Protein AF-A0A845DAV4-F1 (afdb_monomer)

Nearest PDB structures (foldseek):
  4axc-assembly1_A  TM=3.996E-01  e=6.101E+00  Arabidopsis thaliana
  8oif-assembly1_L  TM=2.879E-01  e=4.405E+00  Homo sapiens
  8sv8-assembly1_C  TM=3.060E-01  e=5.716E+00  Homo sapiens
  3mp8-assembly1_A  TM=2.148E-01  e=2.616E+00  Escherichia coli K-12

Secondary structure (DSSP, 8-state):
-EEEESSHHHHHHHH-HHHHHHHS-HHHHHHHHHHHHHHHH-SSGGGS-GGG--EE--GGGTT-EEEE---SSSS----EEEEEE-SS-TT---TTS--EEEEEEEE-TT-

Foldseek 3Di:
DAEAEPDPVQVVCLPDLVSCVVPAPPQLNVQSVVVVVVLVVDQFQVPPDCVQVWFADDDPRQQKIWTARQHPDPPRRQKTFIKHQPDPVSRDRDRRPRRHIYGHHMGRPVD

Organism: NCBI:txid2604897

Structure (mmCIF, N/CA/C/O backbone):
data_AF-A0A845DAV4-F1
#
_entry.id   AF-A0A845DAV4-F1
#
loop_
_atom_site.group_PDB
_atom_site.id
_atom_site.type_symbol
_atom_site.label_atom_id
_atom_site.label_alt_id
_atom_site.label_comp_id
_atom_site.label_asym_id
_a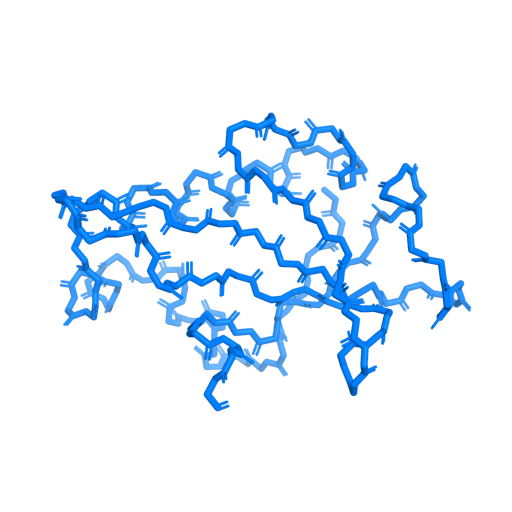tom_site.label_entity_id
_atom_site.label_seq_id
_atom_site.pdbx_PDB_ins_code
_atom_site.Cartn_x
_atom_site.Cartn_y
_atom_site.Cartn_z
_atom_site.occupancy
_atom_site.B_iso_or_equiv
_atom_site.auth_seq_id
_atom_site.auth_comp_id
_atom_site.auth_asym_id
_atom_site.auth_atom_id
_atom_site.pdbx_PDB_model_num
ATOM 1 N N . MET A 1 1 ? 5.661 4.960 -8.485 1.00 93.00 1 MET A N 1
ATOM 2 C CA . MET A 1 1 ? 5.498 3.815 -9.425 1.00 93.00 1 MET A CA 1
ATOM 3 C C . MET A 1 1 ? 4.148 3.946 -10.131 1.00 93.00 1 MET A C 1
ATOM 5 O O . MET A 1 1 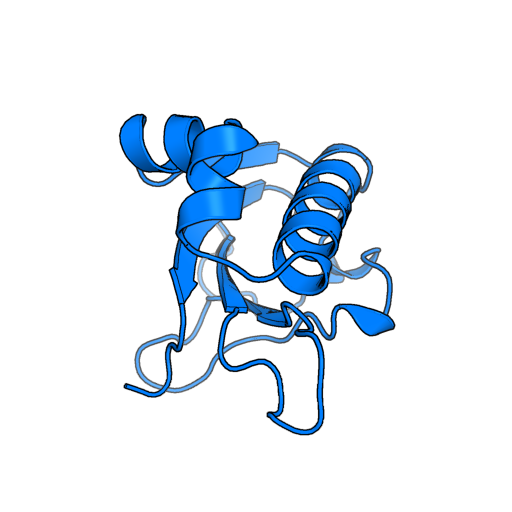? 3.403 4.855 -9.781 1.00 93.00 1 MET A O 1
ATOM 9 N N . ILE A 1 2 ? 3.783 3.092 -11.098 1.00 94.06 2 ILE A N 1
ATOM 10 C CA . ILE A 1 2 ? 2.435 3.159 -11.699 1.00 94.06 2 ILE A CA 1
ATOM 11 C C . ILE A 1 2 ? 1.427 2.427 -10.807 1.00 94.06 2 ILE A C 1
ATOM 13 O O . ILE A 1 2 ? 1.472 1.206 -10.657 1.00 94.06 2 ILE A O 1
ATOM 17 N N . VAL A 1 3 ? 0.502 3.189 -10.216 1.00 95.88 3 VAL A N 1
ATOM 18 C CA . VAL A 1 3 ? -0.501 2.686 -9.268 1.00 95.88 3 VAL A CA 1
ATOM 19 C C . VAL A 1 3 ? -1.897 2.742 -9.884 1.00 95.88 3 VAL A C 1
ATOM 21 O O . VAL A 1 3 ? -2.415 3.804 -10.227 1.00 95.88 3 VAL A O 1
ATOM 24 N N . GLN A 1 4 ? -2.534 1.581 -9.999 1.00 96.25 4 GLN A N 1
ATOM 25 C CA . GLN A 1 4 ? -3.917 1.432 -10.440 1.00 96.25 4 GLN A CA 1
ATOM 26 C C . GLN A 1 4 ? -4.787 0.891 -9.304 1.00 96.25 4 GLN A C 1
ATOM 28 O O . GLN A 1 4 ? -4.309 0.226 -8.389 1.00 96.25 4 GLN A O 1
ATOM 33 N N . PHE A 1 5 ? -6.096 1.123 -9.383 1.00 97.50 5 PHE A N 1
ATOM 34 C CA . PHE A 1 5 ? -7.074 0.588 -8.434 1.00 97.50 5 PHE A CA 1
ATOM 35 C C . PHE A 1 5 ? -8.024 -0.355 -9.159 1.00 97.50 5 PHE A C 1
ATOM 37 O O . PHE A 1 5 ? -8.470 -0.049 -10.264 1.00 97.50 5 PHE A O 1
ATOM 44 N N . ARG A 1 6 ? -8.397 -1.468 -8.514 1.00 96.94 6 ARG A N 1
ATOM 45 C CA . ARG A 1 6 ? -9.319 -2.475 -9.072 1.00 96.94 6 ARG A CA 1
ATOM 46 C C . ARG A 1 6 ? -10.601 -1.873 -9.646 1.00 96.94 6 ARG A C 1
ATOM 48 O O . ARG A 1 6 ? -11.151 -2.396 -10.607 1.00 96.94 6 ARG A O 1
ATOM 55 N N . ASN A 1 7 ? -11.114 -0.816 -9.024 1.00 97.00 7 ASN A N 1
ATOM 56 C CA . ASN A 1 7 ? -12.264 -0.076 -9.519 1.00 97.00 7 ASN A CA 1
ATOM 57 C C . ASN A 1 7 ? -12.269 1.364 -8.979 1.00 97.00 7 ASN A C 1
ATOM 59 O O . ASN A 1 7 ? -11.565 1.695 -8.023 1.00 97.00 7 ASN A O 1
ATOM 63 N N . LYS A 1 8 ? -13.104 2.215 -9.590 1.00 97.06 8 LYS A N 1
ATOM 64 C CA . LYS A 1 8 ? -13.261 3.629 -9.206 1.00 97.06 8 LYS A CA 1
ATOM 65 C C . LYS A 1 8 ? -13.733 3.804 -7.758 1.00 97.06 8 LYS A C 1
ATOM 67 O O . LYS A 1 8 ? -13.302 4.741 -7.099 1.00 97.06 8 LYS A O 1
ATOM 72 N N . LYS A 1 9 ? -14.580 2.894 -7.264 1.00 95.88 9 LYS A N 1
ATOM 73 C CA . LYS A 1 9 ? -15.093 2.926 -5.888 1.00 95.88 9 LYS A CA 1
ATOM 74 C C . LYS A 1 9 ? -13.959 2.776 -4.873 1.00 95.88 9 LYS A C 1
ATOM 76 O O . LYS A 1 9 ? -13.806 3.637 -4.025 1.00 95.88 9 LYS A O 1
ATOM 81 N N . LEU A 1 10 ? -13.117 1.754 -5.023 1.00 96.00 10 LEU A N 1
ATOM 82 C CA . LEU A 1 10 ? -11.964 1.519 -4.153 1.00 96.00 10 LEU A CA 1
ATOM 83 C C . LEU A 1 10 ? -10.992 2.702 -4.166 1.00 96.00 10 LEU A C 1
ATOM 85 O O . LEU A 1 10 ? -10.486 3.079 -3.117 1.00 96.00 10 LEU A O 1
ATOM 89 N N . LYS A 1 11 ? -10.750 3.293 -5.344 1.00 96.44 11 LYS A N 1
ATOM 90 C CA . LYS A 1 11 ? -9.947 4.516 -5.450 1.00 96.44 11 LYS A CA 1
ATOM 91 C C . LYS A 1 11 ? -10.537 5.633 -4.588 1.00 96.44 11 LYS A C 1
ATOM 93 O O . LYS A 1 11 ? -9.820 6.207 -3.782 1.00 96.44 11 LYS A O 1
ATOM 98 N N . SER A 1 12 ? -11.836 5.898 -4.734 1.00 95.31 12 SER A N 1
ATOM 99 C CA . SER A 1 12 ? -12.529 6.928 -3.955 1.00 95.31 12 SER A CA 1
ATOM 100 C C . SER A 1 12 ? -12.466 6.651 -2.452 1.00 95.31 12 SER A C 1
ATOM 102 O O . SER A 1 12 ? -12.177 7.559 -1.690 1.00 95.31 12 SER A O 1
ATOM 104 N N . GLU A 1 13 ? -12.694 5.406 -2.026 1.00 94.69 13 GLU A N 1
ATOM 105 C CA . GLU A 1 13 ? -12.670 5.020 -0.608 1.00 94.69 13 GLU A CA 1
ATOM 106 C C . GLU A 1 13 ? -11.280 5.175 0.025 1.00 94.69 13 GLU A C 1
ATOM 108 O O . GLU A 1 13 ? -11.182 5.538 1.190 1.00 94.69 13 GLU A O 1
ATOM 113 N N . LEU A 1 14 ? -10.208 4.893 -0.725 1.00 95.12 14 LEU A N 1
ATOM 114 C CA . LEU A 1 14 ? -8.828 4.991 -0.237 1.00 95.12 1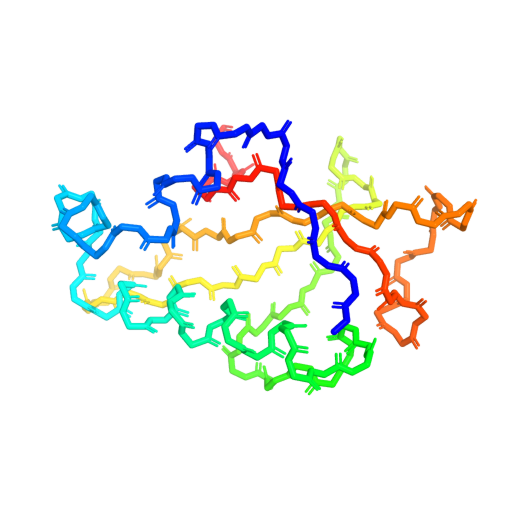4 LEU A CA 1
ATOM 115 C C . LEU A 1 14 ? -8.243 6.410 -0.307 1.00 95.12 14 LEU A C 1
ATOM 117 O O . LEU A 1 14 ? -7.191 6.651 0.275 1.00 95.12 14 LEU A O 1
ATOM 121 N N . GLN A 1 15 ? -8.898 7.332 -1.013 1.00 93.31 15 GLN A N 1
ATOM 122 C CA . GLN A 1 15 ? -8.487 8.737 -1.128 1.00 93.31 15 GLN A CA 1
ATOM 123 C C . GLN A 1 15 ? -9.361 9.687 -0.293 1.00 93.31 15 GLN A C 1
ATOM 125 O O . GLN A 1 15 ? -9.089 10.884 -0.242 1.00 93.31 15 GLN A O 1
ATOM 130 N N . ASP A 1 16 ? -10.397 9.166 0.366 1.00 95.94 16 ASP A N 1
ATOM 131 C CA . ASP A 1 16 ? -11.308 9.924 1.219 1.00 95.94 16 ASP A CA 1
ATOM 132 C C . ASP A 1 16 ? -10.984 9.668 2.697 1.00 95.94 16 ASP A C 1
ATOM 134 O O . ASP A 1 16 ? -11.234 8.587 3.238 1.00 95.94 16 ASP A O 1
ATOM 138 N N . LEU A 1 17 ? -10.433 10.689 3.359 1.00 93.94 17 LEU A N 1
ATOM 139 C CA . LEU A 1 17 ? -10.074 10.633 4.774 1.00 93.94 17 LEU A CA 1
ATOM 140 C C . LEU A 1 17 ? -11.287 10.340 5.666 1.00 93.94 17 LEU A C 1
ATOM 142 O O . LEU A 1 17 ? -11.181 9.537 6.590 1.00 93.94 17 LEU A O 1
ATOM 146 N N . GLU A 1 18 ? -12.443 10.946 5.386 1.00 95.00 18 GLU A N 1
ATOM 147 C CA . GLU A 1 18 ? -13.653 10.733 6.181 1.00 95.00 18 GLU A CA 1
ATOM 148 C C . GLU A 1 18 ? -14.137 9.286 6.038 1.00 95.00 18 GLU A C 1
ATOM 150 O O . GLU A 1 18 ? -14.546 8.651 7.015 1.00 95.00 18 GLU A O 1
ATOM 155 N N . HIS A 1 19 ? -14.047 8.733 4.826 1.00 94.19 19 HIS A N 1
ATOM 156 C CA . HIS A 1 19 ? -14.382 7.336 4.579 1.00 94.19 19 HIS A CA 1
ATOM 157 C C . HIS A 1 19 ? -13.434 6.377 5.310 1.00 94.19 19 HIS A C 1
ATOM 159 O O . HIS A 1 19 ? -13.887 5.420 5.944 1.00 94.19 19 HIS A O 1
ATOM 165 N N . LEU A 1 20 ? -12.127 6.642 5.260 1.00 93.81 20 LEU A N 1
ATOM 166 C CA . LEU A 1 20 ? -11.116 5.847 5.955 1.00 93.81 20 LEU A CA 1
ATOM 167 C C . LEU A 1 20 ? -11.328 5.872 7.474 1.00 93.81 20 LEU A C 1
ATOM 169 O O . LEU A 1 20 ? -11.383 4.811 8.097 1.00 93.81 20 LEU A O 1
ATOM 173 N N . SER A 1 21 ? -11.533 7.054 8.061 1.00 93.75 21 SER A N 1
ATOM 174 C CA . SER A 1 21 ? -11.744 7.222 9.506 1.00 93.75 21 SER A CA 1
ATOM 175 C C . SER A 1 21 ? -13.025 6.571 10.031 1.00 93.75 21 SER A C 1
ATOM 177 O O . SER A 1 21 ? -13.109 6.268 11.218 1.00 93.75 21 SER A O 1
ATOM 179 N N . LYS A 1 22 ? -14.023 6.310 9.176 1.00 93.56 22 LYS A N 1
ATOM 180 C CA . LYS A 1 22 ? -15.223 5.540 9.555 1.00 93.56 22 LYS A CA 1
ATOM 181 C C . LYS A 1 22 ? -14.963 4.037 9.672 1.00 93.56 22 LYS A C 1
ATOM 183 O O . LYS A 1 22 ? -15.742 3.337 10.316 1.00 93.56 22 LYS A O 1
ATOM 188 N N . ARG A 1 23 ? -13.920 3.525 9.014 1.00 90.06 23 ARG A N 1
ATOM 189 C CA . ARG A 1 23 ? -13.672 2.084 8.857 1.00 90.06 23 ARG A CA 1
ATOM 190 C C . ARG A 1 23 ? -12.434 1.589 9.605 1.00 90.06 23 ARG A C 1
ATOM 192 O O . ARG A 1 23 ? -12.389 0.414 9.964 1.00 90.06 23 ARG A O 1
ATOM 199 N N . PHE A 1 24 ? -11.459 2.461 9.816 1.00 90.62 24 PHE A N 1
ATOM 200 C CA . PHE A 1 24 ? -10.145 2.134 10.356 1.00 90.62 24 PHE A CA 1
ATOM 201 C C . PHE A 1 24 ? -9.818 3.011 11.561 1.00 90.62 24 PHE A C 1
ATOM 203 O O . PHE A 1 24 ? -10.336 4.121 11.688 1.00 90.62 24 PHE A O 1
ATOM 210 N N . ASP A 1 25 ? -8.949 2.521 12.446 1.00 90.81 25 ASP A N 1
ATOM 211 C CA . ASP A 1 25 ? -8.452 3.351 13.542 1.00 90.81 25 ASP A CA 1
ATOM 212 C C . ASP A 1 25 ? -7.452 4.415 13.055 1.00 90.81 25 ASP A C 1
ATOM 214 O O . ASP A 1 25 ? -6.941 4.347 11.938 1.00 90.81 25 ASP A O 1
ATOM 218 N N . ALA A 1 26 ? -7.159 5.415 13.890 1.00 91.44 26 ALA A N 1
ATOM 219 C CA . ALA A 1 26 ? -6.307 6.540 13.498 1.00 91.44 26 ALA A CA 1
ATOM 220 C C . ALA A 1 26 ? -4.922 6.103 12.979 1.00 91.44 26 ALA A C 1
ATOM 222 O O . ALA A 1 26 ? -4.440 6.651 11.988 1.00 91.44 26 ALA A O 1
ATOM 223 N N . LYS A 1 27 ? -4.303 5.083 13.592 1.00 91.25 27 LYS A N 1
ATOM 224 C CA . LYS A 1 27 ? -2.995 4.565 13.167 1.00 91.25 27 LYS A CA 1
ATOM 225 C C . LYS A 1 27 ? -3.087 3.839 11.832 1.00 91.25 27 LYS A C 1
ATOM 227 O O . LYS A 1 27 ? -2.187 3.971 11.002 1.00 91.25 27 LYS A O 1
ATOM 232 N N . GLU A 1 28 ? -4.166 3.096 11.616 1.00 92.12 28 GLU A N 1
ATOM 233 C CA . GLU A 1 28 ? -4.421 2.451 10.332 1.00 92.12 28 GLU A CA 1
ATOM 234 C C . GLU A 1 28 ? -4.635 3.494 9.233 1.00 92.12 28 GLU A C 1
ATOM 236 O O . GLU A 1 28 ? -4.032 3.371 8.173 1.00 92.12 28 GLU A O 1
ATOM 241 N N . VAL A 1 29 ? -5.421 4.546 9.487 1.00 94.06 29 VAL A N 1
ATOM 242 C CA . VAL A 1 29 ? -5.643 5.644 8.531 1.00 94.06 29 VAL A CA 1
ATOM 243 C C . VAL A 1 29 ? -4.326 6.329 8.165 1.00 94.06 29 VAL A C 1
ATOM 245 O O . VAL A 1 29 ? -4.016 6.448 6.980 1.00 94.06 29 VAL A O 1
ATOM 248 N N . GLU A 1 30 ? -3.521 6.713 9.162 1.00 94.12 30 GLU A N 1
ATOM 249 C CA . GLU A 1 30 ? -2.178 7.271 8.944 1.00 94.12 30 GLU A CA 1
ATOM 250 C C . GLU A 1 30 ? -1.321 6.346 8.076 1.00 94.12 30 GLU A C 1
ATOM 252 O O . GLU A 1 30 ? -0.679 6.787 7.126 1.00 94.12 30 GLU A O 1
ATOM 257 N N . SER A 1 31 ? -1.332 5.050 8.385 1.00 93.19 31 SER A N 1
ATOM 258 C CA . SER A 1 31 ? -0.513 4.070 7.676 1.00 93.19 31 SER A CA 1
ATOM 259 C C . SER A 1 31 ? -0.985 3.850 6.246 1.00 93.19 31 SER A C 1
ATOM 261 O O . SER A 1 31 ? -0.158 3.705 5.355 1.00 93.19 31 SER A O 1
ATOM 263 N N . ILE A 1 32 ? -2.298 3.835 6.002 1.00 95.44 32 ILE A N 1
ATOM 264 C CA . ILE A 1 32 ? -2.867 3.732 4.654 1.00 95.44 32 ILE A CA 1
ATOM 265 C C . ILE A 1 32 ? -2.412 4.925 3.814 1.00 95.44 32 ILE A C 1
ATOM 267 O O . ILE A 1 32 ? -1.928 4.729 2.702 1.00 95.44 32 ILE A O 1
ATOM 271 N N . ILE A 1 33 ? -2.516 6.141 4.354 1.00 96.12 33 ILE A N 1
ATOM 272 C CA . ILE A 1 33 ? -2.105 7.366 3.660 1.00 96.12 33 ILE A CA 1
ATOM 273 C C . ILE A 1 33 ? -0.596 7.364 3.384 1.00 96.12 33 ILE A C 1
ATOM 275 O O . ILE A 1 33 ? -0.188 7.669 2.262 1.00 96.12 33 ILE A O 1
ATOM 279 N N . ASP A 1 34 ? 0.226 6.977 4.364 1.00 95.94 34 ASP A N 1
ATOM 280 C CA . ASP A 1 34 ? 1.682 6.884 4.197 1.00 95.94 34 ASP A CA 1
ATOM 281 C C . ASP A 1 34 ? 2.037 5.837 3.129 1.00 95.94 34 ASP A C 1
ATOM 283 O O . ASP A 1 34 ? 2.746 6.143 2.176 1.00 95.94 34 ASP A O 1
ATOM 287 N N . ILE A 1 35 ? 1.455 4.633 3.184 1.00 96.44 35 ILE A N 1
ATOM 288 C CA . ILE A 1 35 ? 1.677 3.588 2.172 1.00 96.44 35 ILE A CA 1
ATOM 289 C C . ILE A 1 35 ? 1.311 4.085 0.767 1.00 96.44 35 ILE A C 1
ATOM 291 O O . ILE A 1 35 ? 2.098 3.894 -0.160 1.00 96.44 35 ILE A O 1
ATOM 295 N N . LEU A 1 36 ? 0.141 4.710 0.591 1.00 96.88 36 LEU A N 1
ATOM 296 C CA . LEU A 1 36 ? -0.303 5.208 -0.716 1.00 96.88 36 LEU A CA 1
ATOM 297 C C . LEU A 1 36 ? 0.635 6.294 -1.251 1.00 96.88 36 LEU A C 1
ATOM 299 O O . LEU A 1 36 ? 1.062 6.205 -2.399 1.00 96.88 36 LEU A O 1
ATOM 303 N N . THR A 1 37 ? 1.024 7.243 -0.398 1.00 96.69 37 THR A N 1
ATOM 304 C CA . THR A 1 37 ? 2.007 8.283 -0.737 1.00 96.69 37 THR A CA 1
ATOM 305 C C . THR A 1 37 ? 3.333 7.659 -1.177 1.00 96.69 37 THR A C 1
ATOM 307 O O . THR A 1 37 ? 3.848 7.967 -2.249 1.00 96.69 37 THR A O 1
ATOM 310 N N . ARG A 1 38 ? 3.866 6.701 -0.406 1.00 96.88 38 ARG A N 1
ATOM 311 C CA . ARG A 1 38 ? 5.141 6.043 -0.733 1.00 96.88 38 ARG A CA 1
ATOM 312 C C . ARG A 1 38 ? 5.094 5.247 -2.028 1.00 96.88 38 ARG A C 1
ATOM 314 O O . ARG A 1 38 ? 6.079 5.237 -2.758 1.00 96.88 38 ARG A O 1
ATOM 321 N N . LEU A 1 39 ? 3.977 4.587 -2.331 1.00 96.56 39 LEU A N 1
ATOM 322 C CA . LEU A 1 39 ? 3.811 3.869 -3.597 1.00 96.56 39 LEU A CA 1
ATOM 323 C C . LEU A 1 39 ? 3.902 4.817 -4.804 1.00 96.56 39 LEU A C 1
ATOM 325 O O . LEU A 1 39 ? 4.459 4.448 -5.841 1.00 96.56 39 LEU A O 1
ATOM 329 N N . GLU A 1 40 ? 3.392 6.039 -4.681 1.00 95.06 40 GLU A N 1
ATOM 330 C CA . GLU A 1 40 ? 3.503 7.048 -5.737 1.00 95.06 40 GLU A CA 1
ATOM 331 C C . GLU A 1 40 ? 4.951 7.552 -5.893 1.00 95.06 40 GLU A C 1
ATOM 333 O O . GLU A 1 40 ? 5.414 7.697 -7.026 1.00 95.06 40 GLU A O 1
ATOM 338 N N . GLU A 1 41 ? 5.692 7.703 -4.790 1.00 96.88 41 GLU A N 1
ATOM 339 C CA . GLU A 1 41 ? 7.069 8.228 -4.759 1.00 96.88 41 GLU A CA 1
ATOM 340 C C . GLU A 1 41 ? 8.153 7.254 -5.249 1.00 96.88 41 GLU A C 1
ATOM 342 O O . GLU A 1 41 ? 9.115 7.674 -5.892 1.00 96.88 41 GLU A O 1
ATOM 347 N N . VA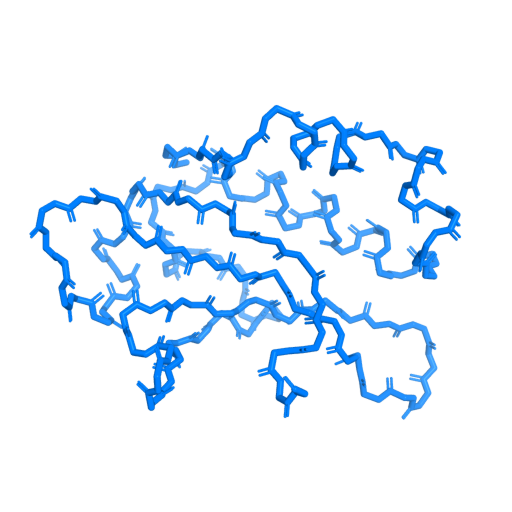L A 1 42 ? 8.041 5.963 -4.928 1.00 96.38 42 VAL A N 1
ATOM 348 C CA . VAL A 1 42 ? 9.099 4.976 -5.218 1.00 96.38 42 VAL A CA 1
ATOM 349 C C . VAL A 1 42 ? 9.020 4.427 -6.642 1.00 96.38 42 VAL A C 1
ATOM 351 O O . VAL A 1 42 ? 7.944 4.381 -7.232 1.00 96.38 42 VAL A O 1
ATOM 354 N N . GLN A 1 43 ? 10.128 3.958 -7.218 1.00 95.56 43 GLN A N 1
ATOM 355 C CA . GLN A 1 43 ? 10.128 3.350 -8.553 1.00 95.56 43 GLN A CA 1
ATOM 356 C C . GLN A 1 43 ? 9.721 1.873 -8.505 1.00 95.56 43 GLN A C 1
ATOM 358 O O . GLN A 1 43 ? 8.926 1.427 -9.336 1.00 95.56 43 GLN A O 1
ATOM 363 N N . PHE A 1 44 ? 10.227 1.136 -7.512 1.00 94.56 44 PHE A N 1
ATOM 364 C CA . PHE A 1 44 ? 10.006 -0.304 -7.361 1.00 94.56 44 PHE A CA 1
ATOM 365 C C . PHE A 1 44 ? 9.429 -0.658 -5.993 1.00 94.56 44 PHE A C 1
ATOM 367 O O . PHE A 1 44 ? 9.736 -0.029 -4.982 1.00 94.56 44 PHE A O 1
ATOM 374 N N . LEU A 1 45 ? 8.648 -1.738 -5.925 1.00 93.31 45 LEU A N 1
ATOM 375 C CA . LEU A 1 45 ? 8.033 -2.191 -4.673 1.00 93.31 45 LEU A CA 1
ATOM 376 C C . LEU A 1 45 ? 9.061 -2.506 -3.568 1.00 93.31 45 LEU A C 1
ATOM 378 O O . LEU A 1 45 ? 8.768 -2.353 -2.383 1.00 93.31 45 LEU A O 1
ATOM 382 N N . SER A 1 46 ? 10.280 -2.917 -3.936 1.00 93.38 46 SER A N 1
ATOM 383 C CA . SER A 1 46 ? 11.372 -3.179 -2.988 1.00 93.38 46 SER A CA 1
ATOM 384 C C . SER A 1 46 ? 11.912 -1.943 -2.267 1.00 93.38 46 SER A C 1
ATOM 386 O O . SER A 1 46 ? 12.630 -2.096 -1.282 1.00 93.38 46 SER A O 1
ATOM 388 N N . GLU A 1 47 ? 11.622 -0.743 -2.768 1.00 96.44 47 GLU A N 1
ATOM 389 C CA . GLU A 1 47 ? 12.075 0.526 -2.184 1.00 96.44 47 GLU A CA 1
ATOM 390 C C . GLU A 1 47 ? 11.164 1.002 -1.049 1.00 96.44 47 GLU A C 1
ATOM 392 O O . GLU A 1 47 ? 11.508 1.938 -0.327 1.00 96.44 47 GLU A O 1
ATOM 397 N N . LEU A 1 48 ? 10.015 0.345 -0.852 1.00 95.50 48 LEU A N 1
ATOM 398 C CA . LEU A 1 48 ? 9.140 0.650 0.267 1.00 95.50 48 LEU A CA 1
ATOM 399 C C . LEU A 1 48 ? 9.863 0.473 1.614 1.00 95.50 48 LEU A C 1
ATOM 401 O O . LEU A 1 48 ? 10.610 -0.496 1.808 1.00 95.50 48 LEU A O 1
ATOM 405 N N . PRO A 1 49 ? 9.584 1.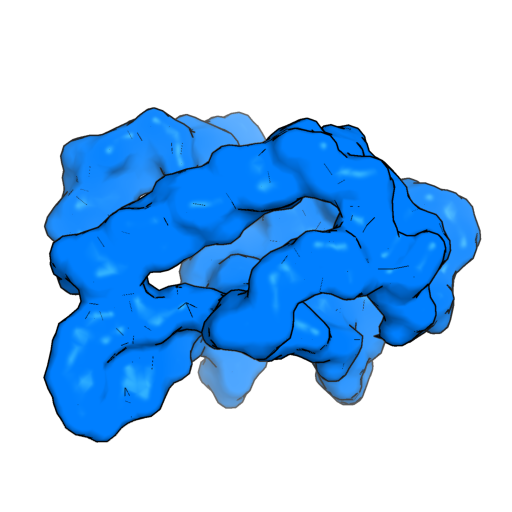352 2.593 1.00 93.25 49 PRO A N 1
ATOM 406 C CA . PRO A 1 49 ? 10.098 1.215 3.946 1.00 93.25 49 PRO A CA 1
ATOM 407 C C . PRO A 1 49 ? 9.843 -0.177 4.549 1.00 93.25 49 PRO A C 1
ATOM 409 O O . PRO A 1 49 ? 8.738 -0.723 4.500 1.00 93.25 49 PRO A O 1
ATOM 412 N N . ARG A 1 50 ? 10.874 -0.762 5.178 1.00 90.88 50 ARG A N 1
ATOM 413 C CA . ARG A 1 50 ? 10.813 -2.133 5.729 1.00 90.88 50 ARG A CA 1
ATOM 414 C C . ARG A 1 50 ? 9.732 -2.321 6.798 1.00 90.88 50 ARG A C 1
ATOM 416 O O . ARG A 1 50 ? 9.250 -3.438 6.984 1.00 90.88 50 ARG A O 1
ATOM 423 N N . ASN A 1 51 ? 9.345 -1.259 7.504 1.00 88.75 51 ASN A N 1
ATOM 424 C CA . ASN A 1 51 ? 8.286 -1.282 8.518 1.00 88.75 51 ASN A CA 1
ATOM 425 C C . ASN A 1 51 ? 6.900 -1.593 7.934 1.00 88.75 51 ASN A C 1
ATOM 427 O O . ASN A 1 51 ? 6.064 -2.113 8.665 1.00 88.75 51 ASN A O 1
ATOM 431 N N . PHE A 1 52 ? 6.678 -1.366 6.637 1.00 91.12 52 PHE A N 1
ATOM 432 C CA . PHE A 1 52 ? 5.444 -1.766 5.956 1.00 91.12 52 PHE A CA 1
ATOM 433 C C . PHE A 1 52 ? 5.370 -3.263 5.643 1.00 91.12 52 PHE A C 1
ATOM 435 O O . PHE A 1 52 ? 4.322 -3.763 5.235 1.00 91.12 52 PHE A O 1
ATOM 442 N N . ARG A 1 53 ? 6.480 -3.994 5.831 1.00 91.94 53 ARG A N 1
ATOM 443 C CA . ARG A 1 53 ? 6.551 -5.455 5.690 1.00 91.94 53 ARG A CA 1
ATOM 444 C C . ARG A 1 53 ? 5.939 -5.957 4.382 1.00 91.94 53 ARG A C 1
ATOM 446 O O . ARG A 1 53 ? 5.230 -6.958 4.380 1.00 91.94 53 ARG A O 1
ATOM 453 N N . CYS A 1 54 ? 6.215 -5.277 3.272 1.00 93.94 54 CYS A N 1
ATOM 454 C CA . CYS A 1 54 ? 5.747 -5.720 1.965 1.00 93.94 54 CYS A CA 1
ATOM 455 C C . CYS A 1 54 ? 6.302 -7.120 1.649 1.00 93.94 54 CYS A C 1
ATOM 457 O O . CYS A 1 54 ? 7.517 -7.328 1.669 1.00 93.94 54 CYS A O 1
ATOM 459 N N . HIS A 1 55 ? 5.423 -8.089 1.384 1.00 92.00 55 HIS A N 1
ATOM 460 C CA . HIS A 1 55 ?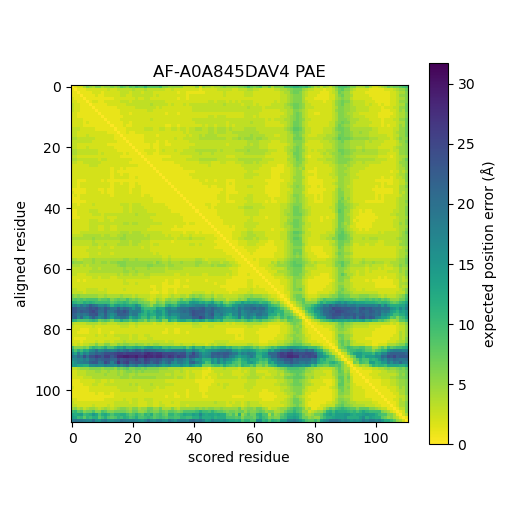 5.813 -9.478 1.140 1.00 92.00 55 HIS A CA 1
ATOM 461 C C . HIS A 1 55 ? 4.932 -10.157 0.084 1.00 92.00 55 HIS A C 1
ATOM 463 O O . HIS A 1 55 ? 3.742 -9.845 -0.020 1.00 92.00 55 HIS A O 1
ATOM 469 N N . PRO A 1 56 ? 5.484 -11.110 -0.692 1.00 93.06 56 PRO A N 1
ATOM 470 C CA . PRO A 1 56 ? 4.699 -11.889 -1.636 1.00 93.06 56 PRO A CA 1
ATOM 471 C C . PRO A 1 56 ? 3.745 -12.842 -0.905 1.00 93.06 56 PRO A C 1
ATOM 473 O O . PRO A 1 56 ? 4.085 -13.456 0.111 1.00 93.06 56 PRO A O 1
ATOM 476 N N . LEU A 1 57 ? 2.551 -12.999 -1.464 1.00 91.62 57 LEU A N 1
ATOM 477 C CA . LEU A 1 57 ? 1.522 -13.916 -0.999 1.00 91.62 57 LEU A CA 1
ATOM 478 C C . LEU A 1 57 ? 1.705 -15.319 -1.590 1.00 91.62 57 LEU A C 1
ATOM 480 O O . LEU A 1 57 ? 2.348 -15.525 -2.621 1.00 91.62 57 LEU A O 1
ATOM 484 N N . LYS A 1 58 ? 1.125 -16.311 -0.908 1.00 89.50 58 LYS A N 1
ATOM 485 C CA . LYS A 1 58 ? 1.235 -17.741 -1.239 1.00 89.50 58 LYS A CA 1
ATOM 486 C C . LYS A 1 58 ? -0.139 -18.351 -1.548 1.00 89.50 58 LYS A C 1
ATOM 488 O O . LYS A 1 58 ? -1.180 -17.728 -1.344 1.00 89.50 58 LYS A O 1
ATOM 493 N N . GLY A 1 59 ? -0.147 -19.595 -2.030 1.00 89.06 59 GLY A N 1
ATOM 494 C CA . GLY A 1 59 ? -1.375 -20.349 -2.308 1.00 89.06 59 GLY A CA 1
ATOM 495 C C . GLY A 1 59 ? -2.202 -19.729 -3.436 1.00 89.06 59 GLY A C 1
ATOM 496 O O . GLY A 1 59 ? -1.652 -19.337 -4.462 1.00 89.06 59 GLY A O 1
ATOM 497 N N . LYS A 1 60 ? -3.521 -19.599 -3.235 1.00 87.94 60 LYS A N 1
ATOM 498 C CA . LYS A 1 60 ? -4.452 -19.000 -4.217 1.00 87.94 60 LYS A CA 1
ATOM 499 C C . LYS A 1 60 ? -4.155 -17.527 -4.533 1.00 87.94 60 LYS A C 1
ATOM 501 O O . LYS A 1 60 ? -4.649 -17.004 -5.523 1.00 87.94 60 LYS A O 1
ATOM 506 N N . MET A 1 61 ? -3.361 -16.870 -3.689 1.00 89.19 61 MET A N 1
ATOM 507 C CA . MET A 1 61 ? -2.942 -15.479 -3.846 1.00 89.19 61 MET A CA 1
ATOM 508 C C . MET A 1 61 ? -1.514 -15.360 -4.406 1.00 89.19 61 MET A C 1
ATOM 510 O O . MET A 1 61 ? -0.945 -14.274 -4.370 1.00 89.19 61 MET A O 1
ATOM 514 N N . LYS A 1 62 ? -0.905 -16.453 -4.895 1.00 90.12 62 LYS A N 1
ATOM 515 C CA . LYS A 1 62 ? 0.429 -16.414 -5.515 1.00 90.12 62 LYS A CA 1
ATOM 516 C C . LYS A 1 62 ? 0.467 -15.374 -6.643 1.00 90.12 62 LYS A C 1
ATOM 518 O O . LYS A 1 62 ? -0.491 -15.244 -7.397 1.00 90.12 62 LYS A O 1
ATOM 523 N N . GLY A 1 63 ? 1.579 -14.643 -6.729 1.00 89.44 63 GLY A N 1
ATOM 524 C CA . GLY A 1 63 ? 1.751 -13.538 -7.678 1.00 89.44 63 GLY A CA 1
ATOM 525 C C . GLY A 1 63 ? 1.197 -12.202 -7.174 1.00 89.44 63 GLY A C 1
ATOM 526 O O . GLY A 1 63 ? 1.230 -11.220 -7.899 1.00 89.44 63 GLY A O 1
ATOM 527 N N . ARG A 1 64 ? 0.698 -12.139 -5.935 1.00 93.25 64 ARG A N 1
ATOM 528 C CA . ARG A 1 64 ? 0.269 -10.898 -5.273 1.00 93.25 64 ARG A CA 1
ATOM 529 C C . ARG A 1 64 ? 1.204 -10.547 -4.128 1.00 93.25 64 ARG A C 1
ATOM 531 O O . ARG A 1 64 ? 1.948 -11.400 -3.649 1.00 93.25 64 ARG A O 1
ATOM 538 N N . PHE A 1 65 ? 1.114 -9.313 -3.660 1.00 94.50 65 PHE A N 1
ATOM 539 C CA . PHE A 1 65 ? 1.823 -8.821 -2.485 1.00 94.50 65 PHE A CA 1
ATOM 540 C C . PHE A 1 65 ? 0.829 -8.322 -1.441 1.00 94.50 65 PHE A C 1
ATOM 542 O O . PHE A 1 65 ? -0.287 -7.915 -1.772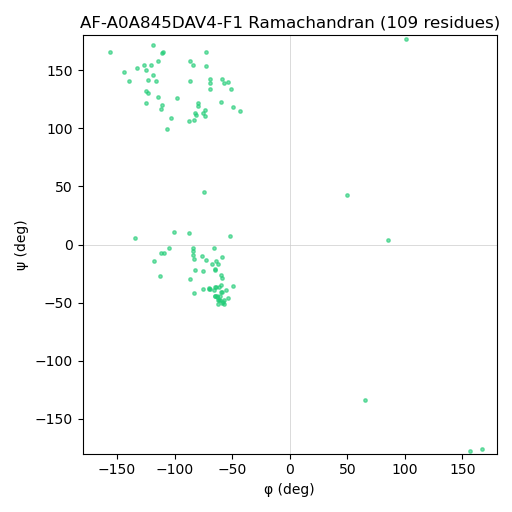 1.00 94.50 65 PHE A O 1
ATOM 549 N N . ALA A 1 66 ? 1.241 -8.350 -0.180 1.00 94.81 66 ALA A N 1
ATOM 550 C CA . ALA A 1 66 ? 0.547 -7.675 0.901 1.00 94.81 66 ALA A CA 1
ATOM 551 C C . ALA A 1 66 ? 1.481 -6.699 1.605 1.00 94.81 66 ALA A C 1
ATOM 553 O O . ALA A 1 66 ? 2.656 -7.000 1.822 1.00 94.81 66 ALA A O 1
ATOM 554 N N . ILE A 1 67 ? 0.919 -5.555 1.979 1.00 95.19 67 ILE A N 1
ATOM 555 C CA . ILE A 1 67 ? 1.560 -4.540 2.807 1.00 95.19 67 ILE A CA 1
ATOM 556 C C . ILE A 1 67 ? 0.799 -4.472 4.129 1.00 95.19 67 ILE A C 1
ATOM 558 O O . ILE A 1 67 ? -0.428 -4.348 4.124 1.00 95.19 67 ILE A O 1
ATOM 562 N N . ASP A 1 68 ? 1.512 -4.586 5.248 1.00 93.06 68 ASP A N 1
ATOM 563 C CA . ASP A 1 68 ? 0.905 -4.532 6.577 1.00 93.06 68 ASP A CA 1
ATOM 564 C C . ASP A 1 68 ? 0.397 -3.114 6.874 1.00 93.06 68 ASP A C 1
ATOM 566 O O . ASP A 1 68 ? 1.118 -2.135 6.685 1.00 93.06 68 ASP A O 1
ATOM 570 N N . VAL A 1 69 ? -0.834 -3.014 7.385 1.00 91.88 69 VAL A N 1
ATOM 571 C CA . VAL A 1 69 ? -1.421 -1.764 7.885 1.00 91.88 69 VAL A CA 1
ATOM 572 C C . VAL A 1 69 ? -1.446 -1.842 9.416 1.00 91.88 69 VAL A C 1
ATOM 574 O O . VAL A 1 69 ? -2.290 -2.543 9.983 1.00 91.88 69 VAL A O 1
ATOM 577 N N . PRO A 1 70 ? -0.476 -1.224 10.114 1.00 85.94 70 PRO A N 1
ATOM 578 C CA . PRO A 1 70 ? -0.410 -1.292 11.566 1.00 85.94 70 PRO A CA 1
ATOM 579 C C . PRO A 1 70 ? -1.553 -0.506 12.217 1.00 85.94 70 PRO A C 1
ATOM 581 O O . PRO A 1 70 ? -1.891 0.597 11.799 1.00 85.94 70 PRO A O 1
ATOM 584 N N . ALA A 1 71 ? -2.106 -1.096 13.275 1.00 82.88 71 ALA A N 1
ATOM 585 C CA . ALA A 1 71 ? -3.253 -0.598 14.023 1.00 82.88 71 ALA A CA 1
ATOM 586 C C . ALA A 1 71 ? -2.861 -0.103 15.420 1.00 82.88 71 ALA A C 1
ATOM 588 O O . ALA A 1 71 ? -1.774 -0.404 15.929 1.00 82.88 71 ALA A O 1
ATOM 589 N N . THR A 1 72 ? -3.765 0.632 16.061 1.00 72.94 72 THR A N 1
ATOM 590 C CA . THR A 1 72 ? -3.590 1.112 17.433 1.00 72.94 72 THR A CA 1
ATOM 591 C C . THR A 1 72 ? -3.908 -0.017 18.428 1.00 72.94 72 THR A C 1
ATOM 593 O O . THR A 1 72 ? -5.013 -0.552 18.467 1.00 72.94 72 THR A O 1
ATOM 596 N N . GLY A 1 73 ? -2.946 -0.379 19.287 1.00 61.66 73 GLY A N 1
ATOM 597 C CA . GLY A 1 73 ? -3.130 -1.352 20.378 1.00 61.66 73 GLY A CA 1
ATOM 598 C C . GLY A 1 73 ? -2.596 -2.770 20.106 1.00 61.66 73 GLY A C 1
ATOM 599 O O . GLY A 1 73 ? -2.079 -3.083 19.042 1.00 61.66 73 GLY A O 1
ATOM 600 N N . LYS A 1 74 ? -2.689 -3.662 21.110 1.00 50.41 74 LYS A N 1
ATOM 601 C CA . LYS A 1 74 ? -2.095 -5.026 21.102 1.00 50.41 74 LYS A CA 1
ATOM 602 C C . LYS A 1 74 ? -2.699 -5.995 20.070 1.00 50.41 74 LYS A C 1
ATOM 604 O O . LYS A 1 74 ? -2.243 -7.137 19.973 1.00 50.41 74 LYS A O 1
ATOM 609 N N . ARG A 1 75 ? -3.723 -5.591 19.311 1.00 52.53 75 ARG A N 1
ATOM 610 C CA . ARG A 1 75 ? -4.198 -6.383 18.174 1.00 52.53 75 ARG A CA 1
ATOM 611 C C . ARG A 1 75 ? -3.189 -6.201 17.051 1.00 52.53 75 ARG A C 1
ATOM 613 O O . ARG A 1 75 ? -3.027 -5.107 16.530 1.00 52.53 75 ARG A O 1
ATOM 620 N N . ARG A 1 76 ? -2.483 -7.280 16.702 1.00 55.06 76 ARG A N 1
ATOM 621 C CA . ARG A 1 76 ? -1.674 -7.330 15.478 1.00 55.06 76 ARG A CA 1
ATOM 622 C C . ARG A 1 76 ? -2.572 -6.840 14.339 1.00 55.06 76 ARG A C 1
ATOM 624 O O . ARG A 1 76 ? -3.620 -7.450 14.142 1.00 55.06 76 ARG A O 1
ATOM 631 N N . GLY A 1 77 ? -2.201 -5.738 13.681 1.00 60.56 77 GLY A N 1
ATOM 632 C CA . GLY A 1 77 ? -2.960 -5.157 12.572 1.00 60.56 77 GLY A CA 1
ATOM 633 C C . GLY A 1 77 ? -3.438 -6.263 11.633 1.00 60.56 77 GLY A C 1
ATOM 634 O O . GLY A 1 77 ? -2.631 -7.026 11.102 1.00 60.56 77 GLY A O 1
ATOM 635 N N . GLY A 1 78 ? -4.757 -6.441 11.554 1.00 78.38 78 GLY A N 1
ATOM 636 C CA . GLY A 1 78 ? -5.369 -7.504 10.753 1.00 78.38 78 GLY A CA 1
ATOM 637 C C . GLY A 1 78 ? -5.488 -7.110 9.285 1.00 78.38 78 GLY A C 1
ATOM 638 O O . GLY A 1 78 ? -5.560 -7.973 8.412 1.00 78.38 78 GLY A O 1
ATOM 639 N N . ASN A 1 79 ? -5.476 -5.804 9.020 1.00 90.12 79 ASN A N 1
ATOM 640 C CA . ASN A 1 79 ? -5.671 -5.245 7.700 1.00 90.12 79 ASN A CA 1
ATOM 641 C C . ASN A 1 79 ? -4.362 -5.172 6.927 1.00 90.12 79 ASN A C 1
ATOM 643 O O . ASN A 1 79 ? -3.295 -4.862 7.460 1.00 90.12 79 ASN A O 1
ATOM 647 N N . ARG A 1 80 ? -4.460 -5.484 5.638 1.00 93.44 80 ARG A N 1
ATOM 648 C CA . ARG A 1 80 ? -3.347 -5.423 4.702 1.00 93.44 80 ARG A CA 1
ATOM 649 C C . ARG A 1 80 ? -3.825 -4.872 3.381 1.00 93.44 80 ARG A C 1
ATOM 651 O O . ARG A 1 80 ? -4.918 -5.219 2.929 1.00 93.44 80 ARG A O 1
ATOM 658 N N . LEU A 1 81 ? -3.002 -4.035 2.764 1.00 95.50 81 LEU A N 1
ATOM 659 C CA . LEU A 1 81 ? -3.227 -3.585 1.400 1.00 95.50 81 LEU A CA 1
ATOM 660 C C . LEU A 1 81 ? -2.747 -4.688 0.454 1.00 95.50 81 LEU A C 1
ATOM 662 O O . LEU A 1 81 ? -1.579 -5.073 0.494 1.00 95.50 81 LEU A O 1
ATOM 666 N N . VAL A 1 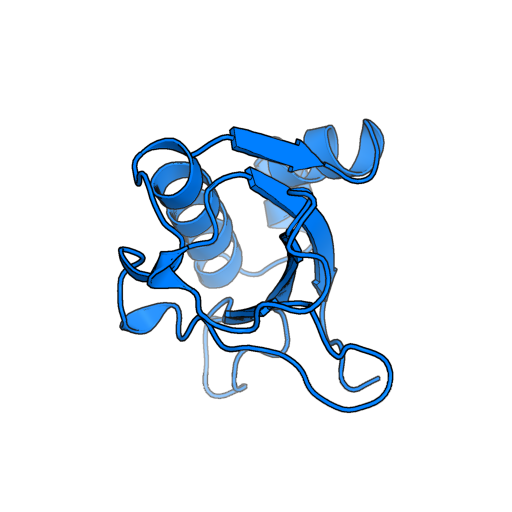82 ? -3.650 -5.225 -0.365 1.00 95.94 82 VAL A N 1
ATOM 667 C CA . VAL A 1 82 ? -3.340 -6.314 -1.299 1.00 95.94 82 VAL A CA 1
ATOM 668 C C . VAL A 1 82 ? -3.083 -5.741 -2.683 1.00 95.94 82 VAL A C 1
ATOM 670 O O . VAL A 1 82 ? -3.930 -5.039 -3.242 1.00 95.94 82 VAL A O 1
ATOM 673 N N . LEU A 1 83 ? -1.930 -6.086 -3.247 1.00 95.31 83 LEU A N 1
ATOM 674 C CA . LEU A 1 83 ? -1.437 -5.590 -4.525 1.00 95.31 83 LEU A CA 1
ATOM 675 C C . LEU A 1 83 ? -1.251 -6.736 -5.517 1.00 95.31 83 LEU A C 1
ATOM 677 O O . LEU A 1 83 ? -0.844 -7.836 -5.140 1.00 95.31 83 LEU A O 1
ATOM 681 N N . GLN A 1 84 ? -1.492 -6.469 -6.793 1.00 93.94 84 GLN A N 1
ATOM 682 C CA . GLN A 1 84 ? -1.186 -7.377 -7.891 1.00 93.94 84 GLN A CA 1
ATOM 683 C C . GLN A 1 84 ? -0.306 -6.648 -8.913 1.00 93.94 84 GLN A C 1
ATOM 685 O O . GLN A 1 84 ? -0.750 -5.623 -9.424 1.00 93.94 84 GLN A O 1
ATOM 690 N N . PRO A 1 85 ? 0.906 -7.133 -9.227 1.00 93.69 85 PRO A N 1
ATOM 691 C CA . PRO A 1 85 ? 1.684 -6.620 -10.350 1.00 93.69 85 PRO A CA 1
ATOM 692 C C . PRO A 1 85 ? 0.886 -6.729 -11.656 1.00 93.69 85 PRO A C 1
ATOM 694 O O . PRO A 1 85 ? 0.185 -7.723 -11.867 1.00 93.69 85 PRO A O 1
ATOM 697 N N . THR A 1 86 ? 0.957 -5.709 -12.510 1.00 89.00 86 THR A N 1
ATOM 698 C CA . THR A 1 86 ? 0.218 -5.671 -13.789 1.00 89.00 86 THR A CA 1
ATOM 699 C C . THR A 1 86 ? 1.102 -5.821 -15.022 1.00 89.00 86 THR A C 1
ATOM 701 O O . THR A 1 86 ? 0.577 -5.959 -16.123 1.00 89.00 86 THR A O 1
ATOM 704 N N . GLU A 1 87 ? 2.423 -5.821 -14.854 1.00 81.00 87 GLU A N 1
ATOM 705 C CA . GLU A 1 87 ? 3.378 -6.032 -15.946 1.00 81.00 87 GLU A CA 1
ATOM 706 C C . GLU A 1 87 ? 3.386 -7.507 -16.388 1.00 81.00 87 GLU A C 1
ATOM 708 O O . GLU A 1 87 ? 3.074 -8.407 -15.604 1.00 81.00 87 GLU A O 1
ATOM 713 N N . GLU A 1 88 ? 3.749 -7.766 -17.651 1.00 60.22 88 GLU A N 1
ATOM 714 C CA . GLU A 1 88 ? 3.700 -9.099 -18.286 1.00 60.22 88 GLU A CA 1
ATOM 715 C C . GLU A 1 88 ? 4.544 -10.175 -17.585 1.00 60.22 88 GLU A C 1
ATOM 717 O O . GLU A 1 88 ? 4.353 -11.370 -17.831 1.00 60.22 88 GLU A O 1
ATOM 722 N N . SER A 1 89 ? 5.398 -9.802 -16.630 1.00 51.88 89 SER A N 1
ATOM 723 C CA . SER A 1 89 ? 6.097 -10.730 -15.743 1.00 51.88 89 SER A CA 1
ATOM 724 C C . SER A 1 89 ? 5.175 -11.323 -14.664 1.00 51.88 89 SER A C 1
ATOM 726 O O . SER A 1 89 ? 5.538 -11.455 -13.502 1.00 51.88 89 SER A O 1
ATOM 728 N N . SER A 1 90 ? 3.980 -11.753 -15.077 1.00 49.03 90 SER A N 1
ATOM 729 C CA . SER A 1 90 ? 2.808 -12.250 -14.331 1.00 49.03 90 SER A CA 1
ATOM 730 C C . SER A 1 90 ? 3.028 -13.386 -13.309 1.00 49.03 90 SER A C 1
ATOM 732 O O . SER A 1 90 ? 2.070 -13.888 -12.724 1.00 49.03 90 SER A O 1
ATOM 734 N N . ASN A 1 91 ? 4.275 -13.776 -13.034 1.00 54.91 91 ASN A N 1
ATOM 735 C CA . ASN A 1 91 ? 4.673 -14.688 -11.960 1.00 54.91 91 ASN A CA 1
ATOM 736 C C . ASN A 1 91 ? 5.896 -14.213 -11.151 1.00 54.91 91 ASN A C 1
ATOM 738 O O . ASN A 1 91 ? 6.386 -14.961 -10.300 1.00 54.91 91 ASN A O 1
ATOM 742 N N . GLU A 1 92 ? 6.411 -13.006 -11.384 1.00 60.41 92 GLU A N 1
ATOM 743 C CA . GLU A 1 92 ? 7.546 -12.478 -10.640 1.00 60.41 92 GLU A CA 1
ATOM 744 C C . GLU A 1 92 ? 7.114 -12.079 -9.227 1.00 60.41 92 GLU A C 1
ATOM 746 O O . GLU A 1 92 ? 6.392 -11.116 -8.984 1.00 60.41 92 GLU A O 1
ATOM 751 N N . THR A 1 93 ? 7.591 -12.857 -8.259 1.00 69.75 93 THR A N 1
ATOM 752 C CA . THR A 1 93 ? 7.500 -12.548 -6.829 1.00 69.75 93 THR A CA 1
ATOM 753 C C . THR A 1 93 ? 8.678 -11.696 -6.350 1.00 69.75 93 THR A C 1
ATOM 755 O O . THR A 1 93 ? 8.863 -11.560 -5.142 1.00 69.75 93 THR A O 1
ATOM 758 N N . ASP A 1 94 ? 9.507 -11.177 -7.264 1.00 87.00 94 ASP A N 1
ATOM 759 C CA . ASP A 1 94 ? 10.649 -10.324 -6.931 1.00 87.00 94 ASP A CA 1
ATOM 760 C C . ASP A 1 94 ? 10.207 -8.852 -6.861 1.00 87.00 94 ASP A C 1
ATOM 762 O O . ASP A 1 94 ? 9.978 -8.231 -7.901 1.00 87.00 94 ASP A O 1
ATOM 766 N N . PRO A 1 95 ? 10.100 -8.255 -5.659 1.00 87.56 95 PRO A N 1
ATOM 767 C CA . PRO A 1 95 ? 9.654 -6.872 -5.508 1.00 87.56 95 PRO A CA 1
ATOM 768 C C . PRO A 1 95 ? 10.605 -5.848 -6.150 1.00 87.56 95 PRO A C 1
ATOM 770 O O . PRO A 1 95 ? 10.207 -4.700 -6.324 1.00 87.56 95 PRO A O 1
ATOM 773 N N . ARG A 1 96 ? 11.838 -6.233 -6.519 1.00 90.69 96 ARG A N 1
ATOM 774 C CA . ARG A 1 96 ? 12.806 -5.346 -7.192 1.00 90.69 96 ARG A CA 1
ATOM 775 C C . ARG A 1 96 ? 12.469 -5.046 -8.646 1.00 90.69 96 ARG A C 1
ATOM 777 O O . ARG A 1 96 ? 13.074 -4.157 -9.229 1.00 90.69 96 ARG A O 1
ATOM 784 N N . LYS A 1 97 ? 11.538 -5.798 -9.229 1.00 89.81 97 LYS A N 1
ATOM 785 C CA . LYS A 1 97 ? 11.120 -5.646 -10.627 1.00 89.81 97 LYS A CA 1
ATOM 786 C C . LYS A 1 97 ? 9.698 -5.121 -10.776 1.00 89.81 97 LYS A C 1
ATOM 788 O O . LYS A 1 97 ? 9.278 -4.821 -11.882 1.00 89.81 97 LYS A O 1
ATOM 793 N N . VAL A 1 98 ? 8.955 -5.012 -9.676 1.00 91.88 98 VAL A N 1
ATOM 794 C CA . VAL A 1 98 ? 7.552 -4.596 -9.700 1.00 91.88 98 VAL A CA 1
ATOM 795 C C . VAL A 1 98 ? 7.481 -3.075 -9.734 1.00 91.88 98 VAL A C 1
ATOM 797 O O . VAL A 1 98 ? 7.737 -2.433 -8.713 1.00 91.88 98 VAL A O 1
ATOM 800 N N . SER A 1 99 ? 7.115 -2.518 -10.891 1.00 93.06 99 SER A N 1
ATOM 801 C CA . SER A 1 99 ? 6.970 -1.071 -11.100 1.00 93.06 99 SER A CA 1
ATOM 802 C C . SER A 1 99 ? 5.545 -0.638 -11.479 1.00 93.06 99 SER A C 1
ATOM 804 O O . SER A 1 99 ? 5.206 0.544 -11.364 1.00 93.06 99 SER A O 1
ATOM 806 N N . HIS A 1 100 ? 4.678 -1.586 -11.861 1.00 93.81 100 HIS A N 1
ATOM 807 C CA . HIS A 1 100 ? 3.243 -1.347 -12.043 1.00 93.81 100 HIS A CA 1
ATOM 808 C C . HIS A 1 100 ? 2.407 -2.281 -11.171 1.00 93.81 100 HIS A C 1
ATOM 810 O O . HIS A 1 100 ? 2.591 -3.502 -11.178 1.00 93.81 100 HIS A O 1
ATOM 816 N N . ILE A 1 101 ? 1.456 -1.705 -10.437 1.00 94.88 101 ILE A N 1
ATOM 817 C CA . ILE A 1 101 ? 0.599 -2.437 -9.506 1.00 94.88 101 ILE A CA 1
ATOM 818 C C . ILE A 1 101 ? -0.877 -2.083 -9.668 1.00 94.88 101 ILE A C 1
ATOM 820 O O . ILE A 1 101 ? -1.255 -0.959 -9.992 1.00 94.88 101 ILE A O 1
ATOM 824 N N . LEU A 1 102 ? -1.719 -3.054 -9.331 1.00 95.81 102 LEU A N 1
ATOM 825 C CA . LEU A 1 102 ? -3.148 -2.925 -9.114 1.00 95.81 102 LEU A CA 1
ATOM 826 C C . LEU A 1 102 ? -3.457 -3.155 -7.633 1.00 95.81 102 LEU A C 1
ATOM 828 O O . LEU A 1 102 ? -3.285 -4.260 -7.114 1.00 95.81 102 LEU A O 1
ATOM 832 N N . ILE A 1 103 ? -3.970 -2.132 -6.956 1.00 97.06 103 ILE A N 1
ATOM 833 C CA . ILE A 1 103 ? -4.508 -2.239 -5.601 1.00 97.06 103 ILE A CA 1
ATOM 834 C C . ILE A 1 103 ? -5.852 -2.971 -5.680 1.00 97.06 103 ILE A C 1
ATOM 836 O O . ILE A 1 103 ? -6.820 -2.480 -6.270 1.00 97.06 103 ILE A O 1
ATOM 840 N N . LEU A 1 104 ? -5.914 -4.159 -5.076 1.00 95.69 104 LEU A N 1
ATOM 841 C CA . LEU A 1 104 ? -7.099 -5.022 -5.072 1.00 95.69 104 LEU A CA 1
ATOM 842 C C . LEU A 1 104 ? -8.073 -4.688 -3.941 1.00 95.69 104 LEU A C 1
ATOM 844 O O . LEU A 1 104 ? -9.283 -4.889 -4.088 1.00 95.69 104 LEU A O 1
ATOM 848 N N . GLY A 1 105 ? -7.553 -4.181 -2.827 1.00 95.00 105 GLY A N 1
ATOM 849 C CA . GLY A 1 105 ? -8.335 -3.795 -1.663 1.00 95.00 105 GLY A CA 1
ATOM 850 C C . GLY A 1 105 ? -7.516 -3.804 -0.380 1.00 95.00 105 GLY A C 1
ATOM 851 O O . GLY A 1 105 ? -6.322 -4.104 -0.385 1.00 95.00 105 GLY A O 1
ATOM 852 N N . ILE A 1 106 ? -8.201 -3.496 0.717 1.00 92.81 106 ILE A N 1
ATOM 853 C CA . ILE A 1 106 ? -7.672 -3.537 2.076 1.00 92.81 106 ILE A CA 1
ATOM 854 C C . ILE A 1 106 ? -8.555 -4.430 2.951 1.00 92.81 106 ILE A C 1
ATOM 856 O O . ILE A 1 106 ? -9.787 -4.311 2.931 1.00 92.81 106 ILE A O 1
ATOM 860 N N . GLY A 1 107 ? -7.926 -5.328 3.704 1.00 87.31 107 GLY A N 1
ATOM 861 C CA . GLY A 1 107 ? -8.608 -6.225 4.632 1.00 87.31 107 GLY A CA 1
ATOM 862 C C . GLY A 1 107 ? -7.714 -7.354 5.133 1.00 87.31 107 GLY A C 1
ATOM 863 O O . GLY A 1 107 ? -6.528 -7.419 4.806 1.00 87.31 107 GLY A O 1
ATOM 864 N N . ASP A 1 108 ? -8.301 -8.254 5.914 1.00 80.69 108 ASP A N 1
ATOM 865 C CA . ASP A 1 108 ? -7.668 -9.513 6.297 1.00 80.69 108 ASP A CA 1
ATOM 866 C C . ASP A 1 108 ? -7.827 -10.531 5.159 1.00 80.69 108 ASP A C 1
ATOM 868 O O . ASP A 1 108 ? -8.939 -10.965 4.864 1.00 80.69 108 ASP A O 1
ATOM 872 N N . TYR A 1 109 ? -6.724 -10.887 4.494 1.00 67.88 109 TYR A N 1
ATOM 873 C 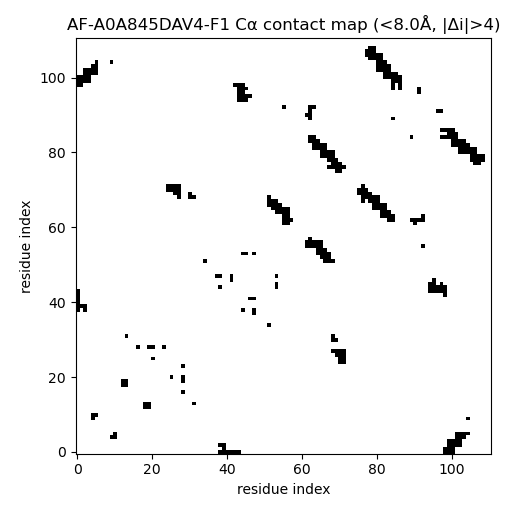CA . TYR A 1 109 ? -6.732 -11.852 3.389 1.00 67.88 109 TYR A CA 1
ATOM 874 C C . TYR A 1 109 ? -6.659 -13.315 3.859 1.00 67.88 109 TYR A C 1
ATOM 876 O O . TYR A 1 109 ? -6.672 -14.217 3.022 1.00 67.88 109 TYR A O 1
ATOM 884 N N . HIS A 1 110 ? -6.531 -13.563 5.170 1.00 63.78 110 HIS A N 1
ATOM 885 C CA . HIS A 1 110 ? -6.541 -14.915 5.738 1.00 63.78 110 HIS A CA 1
ATOM 886 C C . HIS A 1 110 ? -7.954 -15.457 5.998 1.00 63.78 110 HIS A C 1
ATOM 888 O O . HIS A 1 110 ? -8.077 -16.613 6.404 1.00 63.78 110 HIS A O 1
ATOM 894 N N . LYS A 1 111 ? -8.992 -14.637 5.798 1.00 50.59 111 LYS A N 1
ATOM 895 C CA . LYS A 1 111 ? -10.399 -15.012 5.972 1.00 50.59 111 LYS A CA 1
ATOM 896 C C . LYS A 1 111 ? -11.040 -15.510 4.684 1.00 50.59 111 LYS A C 1
ATOM 898 O O . LYS A 1 111 ? -10.670 -15.006 3.600 1.00 50.59 111 LYS A O 1
#

Solvent-accessible surface area (backbone atoms only — not comparable to full-atom values): 6165 Å² total; per-residue (Å²): 46,50,79,42,53,77,40,73,64,60,46,50,47,77,70,31,66,73,57,31,60,76,77,37,52,73,45,25,40,52,39,50,54,50,53,55,53,49,48,56,73,32,64,30,59,59,70,54,64,74,89,36,54,72,41,67,41,64,76,98,44,52,48,24,35,35,30,55,29,53,43,75,64,95,57,74,45,63,35,24,44,34,34,30,61,68,53,91,65,72,68,64,72,53,40,78,73,37,40,35,36,30,40,72,48,75,40,55,83,91,112

pLDDT: mean 88.33, std 12.47, range [49.03, 97.5]

Mean predicted aligned error: 4.59 Å

InterPro domains:
  IPR035093 Toxin-antitoxin system, RelE/ParE toxin domain superfamily [G3DSA:3.30.2310.20] (1-111)

Sequence (111 aa):
MIVQFRNKKLKSELQDLEHLSKRFDAKEVESIIDILTRLEEVQFLSELPRNFRCHPLKGKMKGRFAIDVPATGKRRGGNRLVLQPTEESSNETDPRKVSHILILGIGDYHK

Radius of gyration: 13.31 Å; Cα contacts (8 Å, |Δi|>4): 191; chains: 1; bounding box: 28×31×39 Å